Protein AF-X1VW10-F1 (afdb_monomer)

Structure (mmCIF, N/CA/C/O backbone):
data_AF-X1VW10-F1
#
_entry.id   AF-X1VW10-F1
#
loop_
_atom_site.group_PDB
_atom_site.id
_atom_site.type_symbol
_atom_site.label_atom_id
_atom_site.label_alt_id
_atom_site.label_comp_id
_atom_site.label_asym_id
_atom_site.label_entity_id
_atom_site.label_seq_id
_atom_site.pdbx_PDB_ins_code
_atom_site.Cartn_x
_atom_site.Cartn_y
_atom_site.Cartn_z
_atom_site.occupancy
_atom_site.B_iso_or_equiv
_atom_site.auth_seq_id
_atom_site.auth_comp_id
_atom_site.auth_asym_id
_atom_site.auth_atom_id
_atom_site.pdbx_PDB_model_num
ATOM 1 N N . MET A 1 1 ? 44.961 -45.382 18.194 1.00 53.47 1 MET A N 1
ATOM 2 C CA . MET A 1 1 ? 43.646 -45.065 18.802 1.00 53.47 1 MET A CA 1
ATOM 3 C C . MET A 1 1 ? 43.548 -43.623 19.321 1.00 53.47 1 MET A C 1
ATOM 5 O O . MET A 1 1 ? 42.654 -42.908 18.899 1.00 53.47 1 MET A O 1
ATOM 9 N N . TYR A 1 2 ? 44.496 -43.140 20.137 1.00 55.31 2 TYR A N 1
ATOM 10 C CA . TYR A 1 2 ? 44.451 -41.794 20.751 1.00 55.31 2 TYR A CA 1
ATOM 11 C C . TYR A 1 2 ? 44.456 -40.606 19.756 1.00 55.31 2 TYR A C 1
ATOM 13 O O . TYR A 1 2 ? 43.802 -39.592 19.985 1.00 55.31 2 TYR A O 1
ATOM 21 N N . LYS A 1 3 ? 45.158 -40.735 18.618 1.00 56.22 3 LYS A N 1
ATOM 22 C CA . LYS A 1 3 ? 45.229 -39.705 17.558 1.00 56.22 3 LYS A CA 1
ATOM 23 C C . LYS A 1 3 ? 43.887 -39.506 16.836 1.00 56.22 3 LYS A C 1
ATOM 25 O O . LYS A 1 3 ? 43.495 -38.372 16.589 1.00 56.22 3 LYS A O 1
ATOM 30 N N . TYR A 1 4 ? 43.157 -40.594 16.582 1.00 60.09 4 TYR A N 1
ATOM 31 C CA . TYR A 1 4 ? 41.837 -40.562 15.940 1.00 60.09 4 TYR A CA 1
ATOM 32 C C . TYR A 1 4 ? 40.770 -39.927 16.843 1.00 60.09 4 TYR A C 1
ATOM 34 O O . TYR A 1 4 ? 39.934 -39.174 16.359 1.00 60.09 4 TYR A O 1
ATOM 42 N N . ILE A 1 5 ? 40.861 -40.128 18.164 1.00 65.19 5 ILE A N 1
ATOM 43 C CA . ILE A 1 5 ? 39.965 -39.498 19.151 1.00 65.19 5 ILE A CA 1
ATOM 44 C C . ILE A 1 5 ? 40.155 -37.972 19.185 1.00 65.19 5 ILE A C 1
ATOM 46 O O . ILE A 1 5 ? 39.180 -37.232 19.301 1.00 65.19 5 ILE A O 1
ATOM 50 N N . LYS A 1 6 ? 41.395 -37.479 19.049 1.00 72.50 6 LYS A N 1
ATOM 51 C CA . LYS A 1 6 ? 41.675 -36.032 18.976 1.00 72.50 6 LYS A CA 1
ATOM 52 C C . LYS A 1 6 ? 41.139 -35.401 17.688 1.00 72.50 6 LYS A C 1
ATOM 54 O O . LYS A 1 6 ? 40.570 -34.318 17.748 1.00 72.50 6 LYS A O 1
ATOM 59 N N . ILE A 1 7 ? 41.281 -36.093 16.556 1.00 77.56 7 ILE A N 1
ATOM 60 C CA . ILE A 1 7 ? 40.753 -35.640 15.259 1.00 77.56 7 ILE A CA 1
ATOM 61 C C . ILE A 1 7 ? 39.220 -35.610 15.287 1.00 77.56 7 ILE A C 1
ATOM 63 O O . ILE A 1 7 ? 38.624 -34.616 14.891 1.00 77.56 7 ILE A O 1
ATOM 67 N N . PHE A 1 8 ? 38.581 -36.646 15.836 1.00 79.38 8 PHE A N 1
ATOM 68 C CA . PHE A 1 8 ? 37.124 -36.700 15.967 1.00 79.38 8 PHE A CA 1
ATOM 69 C C . PHE A 1 8 ? 36.569 -35.568 16.846 1.00 79.38 8 PHE A C 1
ATOM 71 O O . PHE A 1 8 ? 35.595 -34.920 16.475 1.00 79.38 8 PHE A O 1
ATOM 78 N N . LYS A 1 9 ? 37.228 -35.261 17.974 1.00 80.38 9 LYS A N 1
ATOM 79 C CA . LYS 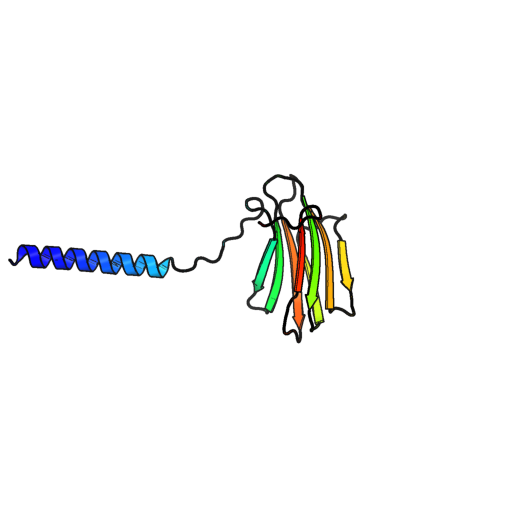A 1 9 ? 36.857 -34.115 18.823 1.00 80.38 9 LYS A CA 1
ATOM 80 C C . LYS A 1 9 ? 36.987 -32.777 18.093 1.00 80.38 9 LYS A C 1
ATOM 82 O O . LYS A 1 9 ? 36.136 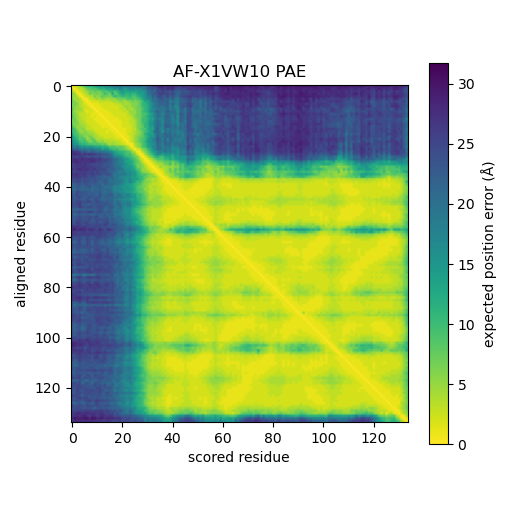-31.915 18.274 1.00 80.38 9 LYS A O 1
ATOM 87 N N . LEU A 1 10 ? 38.023 -32.610 17.271 1.00 83.88 10 LEU A N 1
ATOM 88 C CA . LEU A 1 10 ? 38.220 -31.393 16.482 1.00 83.88 10 LEU A CA 1
ATOM 89 C C . LEU A 1 10 ? 37.105 -31.213 15.442 1.00 83.88 10 LEU A C 1
ATOM 91 O O . LEU A 1 10 ? 36.558 -30.122 15.319 1.00 83.88 10 LEU A O 1
ATOM 95 N N . ILE A 1 11 ? 36.729 -32.295 14.752 1.00 86.25 11 ILE A N 1
ATOM 96 C CA . ILE A 1 11 ? 35.616 -32.298 13.792 1.00 86.25 11 ILE A CA 1
ATOM 97 C C . ILE A 1 11 ? 34.307 -31.930 14.496 1.00 86.25 11 ILE A C 1
ATOM 99 O O . ILE A 1 11 ? 33.562 -31.096 13.992 1.00 86.25 11 ILE A O 1
ATOM 103 N N . LEU A 1 12 ? 34.050 -32.491 15.681 1.00 87.00 12 LEU A N 1
ATOM 104 C CA . LEU A 1 12 ? 32.837 -32.201 16.448 1.00 87.00 12 LEU A CA 1
ATOM 105 C C . LEU A 1 12 ? 32.748 -30.725 16.863 1.00 87.00 12 LEU A C 1
ATOM 107 O O . LEU A 1 12 ? 31.684 -30.125 16.753 1.00 87.00 12 LEU A O 1
ATOM 111 N N . ILE A 1 13 ? 33.861 -30.128 17.300 1.00 87.56 13 ILE A N 1
ATOM 112 C CA . ILE A 1 13 ? 33.921 -28.701 17.655 1.00 87.56 13 ILE A CA 1
ATOM 113 C C . ILE A 1 13 ? 33.646 -27.830 16.427 1.00 87.56 13 ILE A C 1
ATOM 115 O O . ILE A 1 13 ? 32.890 -26.866 16.516 1.00 87.56 13 ILE A O 1
ATOM 119 N N .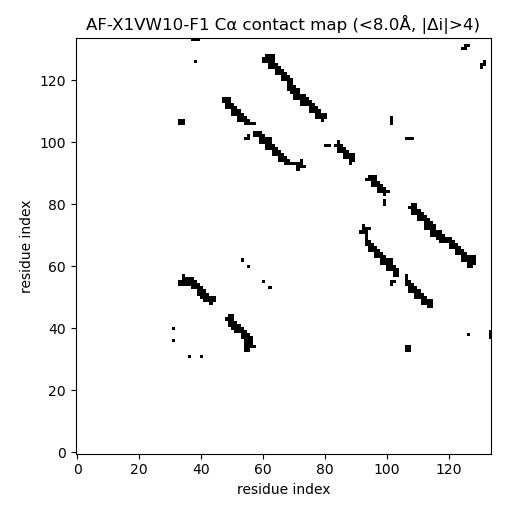 PHE A 1 14 ? 34.220 -28.184 15.275 1.00 85.31 14 PHE A N 1
ATOM 120 C CA . PHE A 1 14 ? 33.996 -27.445 14.035 1.00 85.31 14 PHE A CA 1
ATOM 121 C C . PHE A 1 14 ? 32.536 -27.538 13.573 1.00 85.31 14 PHE A C 1
ATOM 123 O O . PHE A 1 14 ? 31.949 -26.536 13.174 1.00 85.31 14 PHE A O 1
ATOM 130 N N . LEU A 1 15 ? 31.924 -28.719 13.701 1.00 85.38 15 LEU A N 1
ATOM 131 C CA . LEU A 1 15 ? 30.512 -28.936 13.386 1.00 85.38 15 LEU A CA 1
ATOM 132 C C . LEU A 1 15 ? 29.592 -28.124 14.312 1.00 85.38 15 LEU A C 1
ATOM 134 O O . LEU A 1 15 ? 28.611 -27.547 13.852 1.00 85.38 15 LEU A O 1
ATOM 138 N N . LEU A 1 16 ? 29.933 -28.035 15.603 1.00 85.25 16 LEU A N 1
ATOM 139 C CA . LEU A 1 16 ? 29.192 -27.243 16.586 1.00 85.25 16 LEU A CA 1
ATOM 140 C C . LEU A 1 16 ? 29.270 -25.740 16.274 1.00 85.25 16 LEU A C 1
ATOM 142 O O . LEU A 1 16 ? 28.255 -25.052 16.299 1.00 85.25 16 LEU A O 1
ATOM 146 N N . LEU A 1 17 ? 30.463 -25.241 15.937 1.00 84.06 17 LEU A N 1
ATOM 147 C CA . LEU A 1 17 ? 30.672 -23.846 15.540 1.00 84.06 17 LEU A CA 1
ATOM 148 C C . LEU A 1 17 ? 29.912 -23.503 14.254 1.00 84.06 17 LEU A C 1
ATOM 150 O O . LEU A 1 17 ? 29.290 -22.447 14.177 1.00 84.06 17 LEU A O 1
ATOM 154 N N . PHE A 1 18 ? 29.903 -24.408 13.274 1.00 79.44 18 PHE A N 1
ATOM 155 C CA . PHE A 1 18 ? 29.133 -24.243 12.042 1.00 79.44 18 PHE A CA 1
ATOM 156 C C . PHE A 1 18 ? 27.621 -24.175 12.311 1.00 79.44 18 PHE A C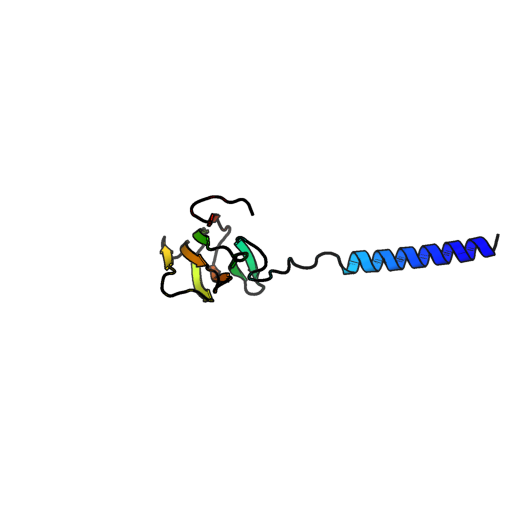 1
ATOM 158 O O . PHE A 1 18 ? 26.929 -23.337 11.737 1.00 79.44 18 PHE A O 1
ATOM 165 N N . LEU A 1 19 ? 27.117 -24.988 13.247 1.00 78.69 19 LEU A N 1
ATOM 166 C CA . LEU A 1 19 ? 25.714 -24.957 13.663 1.00 78.69 19 LEU A CA 1
ATOM 167 C C . LEU A 1 19 ? 25.328 -23.607 14.295 1.00 78.69 19 LEU A C 1
ATOM 169 O O . LEU A 1 19 ? 24.264 -23.075 13.996 1.00 78.69 19 LEU A O 1
ATOM 173 N N . ILE A 1 20 ? 26.202 -23.031 15.130 1.00 76.88 20 ILE A N 1
ATOM 174 C CA . ILE A 1 20 ? 25.982 -21.719 15.766 1.00 76.88 20 ILE A CA 1
ATOM 175 C C . ILE A 1 20 ? 25.892 -20.610 14.712 1.00 76.88 20 ILE A C 1
ATOM 177 O O . ILE A 1 20 ? 25.033 -19.737 14.821 1.00 76.88 20 ILE A O 1
ATOM 181 N N . VAL A 1 21 ? 26.732 -20.659 13.672 1.00 70.56 21 VAL A N 1
ATOM 182 C CA . VAL A 1 21 ? 26.676 -19.690 12.568 1.00 70.56 21 VAL A CA 1
ATOM 183 C C . VAL A 1 21 ? 25.347 -19.799 11.823 1.00 70.56 21 VAL A C 1
ATOM 185 O O . VAL A 1 21 ? 24.705 -18.776 11.625 1.00 70.56 21 VAL A O 1
ATOM 188 N N . ILE A 1 22 ? 24.888 -21.012 11.488 1.00 67.81 22 ILE A N 1
ATOM 189 C CA . ILE A 1 22 ? 23.599 -21.226 10.800 1.00 67.81 22 ILE A CA 1
ATOM 190 C C . ILE A 1 22 ? 22.420 -20.689 11.623 1.00 67.81 22 ILE A C 1
ATOM 192 O O . ILE A 1 22 ? 21.512 -20.082 11.064 1.00 67.81 22 ILE A O 1
ATOM 196 N N . ILE A 1 23 ? 22.439 -20.874 12.946 1.00 65.06 23 ILE A N 1
ATOM 197 C CA . ILE A 1 23 ? 21.389 -20.358 13.836 1.00 65.06 23 ILE A CA 1
ATOM 198 C C . ILE A 1 23 ? 21.444 -18.821 13.917 1.00 65.06 23 ILE A C 1
ATOM 200 O O . ILE A 1 23 ? 20.401 -18.180 13.987 1.00 65.06 23 ILE A O 1
ATOM 204 N N . GLY A 1 24 ? 22.639 -18.221 13.862 1.00 59.97 24 GLY A N 1
ATOM 205 C CA . GLY A 1 24 ? 22.835 -16.767 13.934 1.00 59.97 24 GLY A CA 1
ATOM 206 C C . GLY A 1 24 ? 22.478 -15.989 12.661 1.00 59.97 24 GLY A C 1
ATOM 207 O O . GLY A 1 24 ? 22.191 -14.801 12.757 1.00 59.97 24 GLY A O 1
ATOM 208 N N . VAL A 1 25 ? 22.465 -16.634 11.488 1.00 60.31 25 VAL A N 1
ATOM 209 C CA . VAL A 1 25 ? 21.931 -16.051 10.234 1.00 60.31 25 VAL A CA 1
ATOM 210 C C . VAL A 1 25 ? 20.468 -16.430 9.971 1.00 60.31 25 VAL A C 1
ATOM 212 O O . VAL A 1 25 ? 19.913 -16.107 8.920 1.00 60.31 25 VAL A O 1
ATOM 215 N N . GLY A 1 26 ? 19.828 -17.121 10.919 1.00 50.16 26 GLY A N 1
ATOM 216 C CA . GLY A 1 26 ? 18.420 -17.477 10.848 1.00 50.16 26 GLY A CA 1
ATOM 217 C C . GLY A 1 26 ? 17.528 -16.241 10.935 1.00 50.16 26 GLY A C 1
ATOM 218 O O . GLY A 1 26 ? 17.396 -15.643 11.998 1.00 50.16 26 GLY A O 1
ATOM 219 N N . CYS A 1 27 ? 16.872 -15.924 9.818 1.00 55.75 27 CYS A N 1
ATOM 220 C CA . CYS A 1 27 ? 15.865 -14.872 9.659 1.00 55.75 27 CYS A CA 1
ATOM 221 C C . CYS A 1 27 ? 16.418 -13.436 9.646 1.00 55.75 27 CYS A C 1
ATOM 223 O O . CYS A 1 27 ? 16.040 -12.585 10.451 1.00 55.75 27 CYS A O 1
ATOM 225 N N . ASN A 1 28 ? 17.259 -13.131 8.655 1.00 51.50 28 ASN A N 1
ATOM 226 C CA . ASN A 1 28 ? 17.372 -11.747 8.202 1.00 51.50 28 ASN A CA 1
ATOM 227 C C . ASN A 1 28 ? 15.993 -11.317 7.688 1.00 51.50 28 ASN A C 1
ATOM 229 O O . ASN A 1 28 ? 15.438 -11.969 6.802 1.00 51.50 28 ASN A O 1
ATOM 233 N N . ARG A 1 29 ? 15.432 -10.248 8.267 1.00 53.44 29 ARG A N 1
ATOM 234 C CA . ARG A 1 29 ? 14.275 -9.549 7.693 1.00 53.44 29 ARG A CA 1
ATOM 235 C C . ARG A 1 29 ? 14.538 -9.347 6.199 1.00 53.44 29 ARG A C 1
ATOM 237 O O . ARG A 1 29 ? 15.673 -9.037 5.830 1.00 53.44 29 ARG A O 1
ATOM 244 N N . ILE A 1 30 ? 13.521 -9.551 5.363 1.00 57.25 30 ILE A N 1
ATOM 245 C CA . ILE A 1 30 ? 13.601 -9.218 3.938 1.00 57.25 30 ILE A CA 1
ATOM 246 C C . ILE A 1 30 ? 14.042 -7.755 3.873 1.00 57.25 30 ILE A C 1
ATOM 248 O O . ILE A 1 30 ? 13.383 -6.882 4.435 1.00 57.25 30 ILE A O 1
ATOM 252 N N . PHE A 1 31 ? 15.224 -7.513 3.311 1.00 58.97 31 PHE A N 1
ATOM 253 C CA . PHE A 1 31 ? 15.767 -6.170 3.198 1.00 58.97 31 PHE A CA 1
ATOM 254 C C . PHE A 1 31 ? 15.167 -5.568 1.933 1.00 58.97 31 PHE A C 1
ATOM 256 O O . PHE A 1 31 ? 15.505 -5.994 0.830 1.00 58.97 31 PHE A O 1
ATOM 263 N N . PHE A 1 32 ? 14.233 -4.639 2.104 1.00 66.06 32 PHE A N 1
ATOM 264 C CA . PHE A 1 32 ? 13.704 -3.850 1.004 1.00 66.06 32 PHE A CA 1
ATOM 265 C C . PHE A 1 32 ? 14.771 -2.838 0.575 1.00 66.06 32 PHE A C 1
ATOM 267 O O . PHE A 1 32 ? 15.313 -2.105 1.406 1.00 66.06 32 PHE A O 1
ATOM 274 N N . ILE A 1 33 ? 15.115 -2.848 -0.711 1.00 72.81 33 ILE A N 1
ATOM 275 C CA . ILE A 1 33 ? 16.005 -1.863 -1.321 1.00 72.81 33 ILE A CA 1
ATOM 276 C C . ILE A 1 33 ? 15.178 -1.168 -2.408 1.00 72.81 33 ILE A C 1
ATOM 278 O O . ILE A 1 33 ? 14.968 -1.776 -3.462 1.00 72.81 33 ILE A O 1
ATOM 282 N N . PRO A 1 34 ? 14.713 0.071 -2.164 1.00 68.31 34 PRO A N 1
ATOM 283 C CA . PRO A 1 34 ? 14.025 0.861 -3.177 1.00 68.31 34 PRO A CA 1
ATOM 284 C C . PRO A 1 34 ? 14.809 0.893 -4.491 1.00 68.31 34 PRO A C 1
ATOM 286 O O . PRO A 1 34 ? 16.034 1.045 -4.488 1.00 68.31 34 PRO A O 1
ATOM 289 N N . GLY A 1 35 ? 14.119 0.716 -5.613 1.00 71.56 35 GLY A N 1
ATOM 290 C CA . GLY A 1 35 ? 14.701 0.761 -6.955 1.00 71.56 35 GLY A CA 1
ATOM 291 C C . GLY A 1 35 ? 15.422 -0.511 -7.399 1.00 71.56 35 GLY A C 1
ATOM 292 O O . GLY A 1 35 ? 15.869 -0.589 -8.541 1.00 71.56 35 GLY A O 1
ATOM 293 N N . ALA A 1 36 ? 15.581 -1.501 -6.513 1.00 77.56 36 ALA A N 1
ATOM 294 C CA . ALA A 1 36 ? 16.232 -2.778 -6.820 1.00 77.56 36 ALA A CA 1
ATOM 295 C C . ALA A 1 36 ? 15.252 -3.959 -6.863 1.00 77.56 36 ALA A C 1
ATOM 297 O O . ALA A 1 36 ? 15.661 -5.094 -7.118 1.00 77.56 36 ALA A O 1
ATOM 298 N N . SER A 1 37 ? 13.977 -3.716 -6.564 1.00 81.38 37 SER A N 1
ATOM 299 C CA . SER A 1 37 ? 12.964 -4.756 -6.451 1.00 81.38 37 SER A CA 1
ATOM 300 C C . SER A 1 37 ? 11.604 -4.223 -6.886 1.00 81.38 37 SER A C 1
ATOM 302 O O . SER A 1 37 ? 11.171 -3.185 -6.400 1.00 81.38 37 SER A O 1
ATOM 304 N N . TYR A 1 38 ? 10.933 -4.947 -7.780 1.00 88.31 38 TYR A N 1
ATOM 305 C CA . TYR A 1 38 ? 9.652 -4.553 -8.364 1.00 88.31 38 TYR A CA 1
ATOM 306 C C . TYR A 1 38 ? 8.473 -5.111 -7.557 1.00 88.31 38 TYR A C 1
ATOM 308 O O . TYR A 1 38 ? 8.472 -6.300 -7.240 1.00 88.31 38 TYR A O 1
ATOM 316 N N . GLY A 1 39 ? 7.473 -4.285 -7.243 1.00 91.06 39 GLY A N 1
ATOM 317 C CA . GLY A 1 39 ? 6.212 -4.731 -6.635 1.00 91.06 39 GLY A CA 1
ATOM 318 C C . GLY A 1 39 ? 5.863 -4.048 -5.313 1.00 91.06 39 GLY A C 1
ATOM 319 O O . GLY A 1 39 ? 6.447 -3.025 -4.966 1.00 91.06 39 GLY A O 1
ATOM 320 N N . TYR A 1 40 ? 4.895 -4.628 -4.595 1.00 92.81 40 TYR A N 1
ATOM 321 C CA . TYR A 1 40 ? 4.415 -4.146 -3.297 1.00 92.81 40 TYR A CA 1
ATOM 322 C C . TYR A 1 40 ? 5.105 -4.845 -2.119 1.00 92.81 40 TYR A C 1
ATOM 324 O O . TYR A 1 40 ? 5.306 -6.059 -2.124 1.00 92.81 40 TYR A O 1
ATOM 332 N N . TYR A 1 41 ? 5.369 -4.082 -1.063 1.00 92.12 41 TYR A N 1
ATOM 333 C CA . TYR A 1 41 ? 5.956 -4.530 0.195 1.00 92.12 41 TYR A CA 1
ATOM 334 C C . TYR A 1 41 ? 5.100 -4.009 1.341 1.00 92.12 41 TYR A C 1
ATOM 336 O O . TYR A 1 41 ? 4.866 -2.808 1.454 1.00 92.12 41 TYR A O 1
ATOM 344 N N . ILE A 1 42 ? 4.620 -4.924 2.184 1.00 93.62 42 ILE A N 1
ATOM 345 C CA . ILE A 1 42 ? 3.651 -4.609 3.234 1.00 93.62 42 ILE A CA 1
ATOM 346 C C . ILE A 1 42 ? 4.155 -5.157 4.559 1.00 93.62 42 ILE A C 1
ATOM 348 O O . ILE A 1 42 ? 4.533 -6.330 4.645 1.00 93.62 42 ILE A O 1
ATOM 352 N N . TRP A 1 43 ? 4.154 -4.326 5.596 1.00 94.12 43 TRP A N 1
ATOM 353 C CA . TRP A 1 43 ? 4.474 -4.761 6.952 1.00 94.12 43 TRP A CA 1
ATOM 354 C C . TRP A 1 43 ? 3.787 -3.894 8.006 1.00 94.12 43 TRP A C 1
ATOM 356 O O . TRP A 1 43 ? 3.373 -2.768 7.743 1.00 94.12 43 TRP A O 1
ATOM 366 N N . GLU A 1 44 ? 3.704 -4.435 9.218 1.00 95.00 44 GLU A N 1
ATOM 367 C CA . GLU A 1 44 ? 3.309 -3.710 10.424 1.00 95.00 44 GLU A CA 1
ATOM 368 C C . GLU A 1 44 ? 4.568 -3.362 11.231 1.00 95.00 44 GLU A C 1
ATOM 370 O O . GLU A 1 44 ? 5.450 -4.211 11.427 1.00 95.00 44 GLU A O 1
ATOM 375 N N . ASP A 1 45 ? 4.700 -2.102 11.647 1.00 94.50 45 ASP A N 1
ATOM 376 C CA . ASP A 1 45 ? 5.802 -1.663 12.501 1.00 94.50 45 ASP A CA 1
ATOM 377 C C . ASP A 1 45 ? 5.524 -1.924 13.996 1.00 94.50 45 ASP A C 1
ATOM 379 O O . ASP A 1 45 ? 4.509 -2.480 14.403 1.00 94.50 45 ASP A O 1
ATOM 383 N N . LYS A 1 46 ? 6.479 -1.555 14.852 1.00 94.19 46 LYS A N 1
ATOM 384 C CA . LYS A 1 46 ? 6.372 -1.744 16.312 1.00 94.19 46 LYS A CA 1
ATOM 385 C C . LYS A 1 46 ? 5.321 -0.843 16.980 1.00 94.19 46 LYS A C 1
ATOM 387 O O . LYS A 1 46 ? 5.005 -1.069 18.145 1.00 94.19 46 LYS A O 1
ATOM 392 N N . ASP A 1 47 ? 4.892 0.205 16.283 1.00 95.19 47 ASP A N 1
ATOM 393 C CA . ASP A 1 47 ? 3.944 1.217 16.736 1.00 95.19 47 ASP A CA 1
ATOM 394 C C . ASP A 1 47 ? 2.546 0.949 16.120 1.00 95.19 47 ASP A C 1
ATOM 396 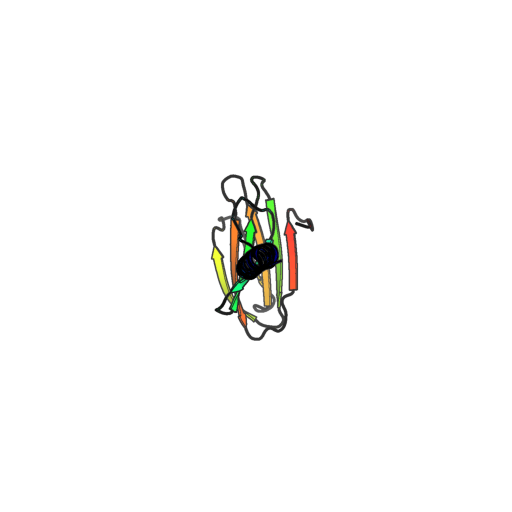O O . ASP A 1 47 ? 1.654 1.788 16.225 1.00 95.19 47 ASP A O 1
ATOM 400 N N . ASN A 1 48 ? 2.348 -0.247 15.537 1.00 93.56 48 ASN A N 1
ATOM 401 C CA . ASN A 1 48 ? 1.146 -0.729 14.847 1.00 93.56 48 ASN A CA 1
ATOM 402 C C . ASN A 1 48 ? 0.751 0.095 13.612 1.00 93.56 48 ASN A C 1
ATOM 404 O O . ASN A 1 48 ? -0.414 0.098 13.215 1.00 93.56 48 ASN A O 1
ATOM 408 N N . ASN A 1 49 ? 1.698 0.795 12.988 1.00 97.25 49 ASN A N 1
ATOM 409 C CA . ASN A 1 49 ? 1.450 1.404 11.688 1.00 97.25 49 ASN A CA 1
ATOM 410 C C . ASN A 1 49 ? 1.606 0.352 10.597 1.00 97.25 49 ASN A C 1
ATOM 412 O O . ASN A 1 49 ? 2.540 -0.455 10.618 1.00 97.25 49 ASN A O 1
ATOM 416 N N . ILE A 1 50 ? 0.717 0.401 9.615 1.00 97.12 50 ILE A N 1
ATOM 417 C CA . ILE A 1 50 ? 0.820 -0.398 8.405 1.00 97.12 50 ILE A CA 1
ATOM 418 C C . ILE A 1 50 ? 1.535 0.430 7.353 1.00 97.12 50 ILE A C 1
ATOM 420 O O . ILE A 1 50 ? 1.136 1.554 7.048 1.00 97.12 50 ILE A O 1
ATOM 424 N N . HIS A 1 51 ? 2.582 -0.161 6.803 1.00 96.38 51 HIS A N 1
ATOM 425 C CA . HIS A 1 51 ? 3.366 0.386 5.715 1.00 96.38 51 HIS A CA 1
ATOM 426 C C . HIS A 1 51 ? 3.029 -0.372 4.441 1.00 96.38 51 HIS A C 1
ATOM 428 O O . HIS A 1 51 ? 3.020 -1.606 4.435 1.00 96.38 51 HIS A O 1
ATOM 434 N N . ILE A 1 52 ? 2.759 0.366 3.373 1.00 95.81 52 ILE A N 1
ATOM 435 C CA . ILE A 1 52 ? 2.568 -0.167 2.030 1.00 95.81 52 ILE A CA 1
ATOM 436 C C . ILE A 1 52 ? 3.486 0.623 1.126 1.00 95.81 52 ILE A C 1
ATOM 438 O O . ILE A 1 52 ? 3.225 1.785 0.825 1.00 95.81 52 ILE A O 1
ATOM 442 N N . VAL A 1 53 ? 4.557 -0.034 0.714 1.00 94.62 53 VAL A N 1
ATOM 443 C CA . VAL A 1 53 ? 5.546 0.521 -0.196 1.00 94.62 53 VAL A CA 1
ATOM 444 C C . VAL A 1 53 ? 5.405 -0.160 -1.537 1.00 94.62 53 VAL A C 1
ATOM 446 O O . VAL A 1 53 ? 5.197 -1.373 -1.596 1.00 94.62 53 VAL A O 1
ATOM 449 N N . TRP A 1 54 ? 5.569 0.591 -2.613 1.00 93.56 54 TRP A N 1
ATOM 450 C CA . TRP A 1 54 ? 5.812 0.016 -3.927 1.00 93.56 54 TRP A CA 1
ATOM 451 C C . TRP A 1 54 ? 7.108 0.542 -4.505 1.00 93.56 54 TRP A C 1
ATOM 453 O O . TRP A 1 54 ? 7.611 1.589 -4.114 1.00 93.56 54 TRP A O 1
ATOM 463 N N . SER A 1 55 ? 7.694 -0.240 -5.403 1.00 92.94 55 SER A N 1
ATOM 464 C CA . SER A 1 55 ? 8.946 0.124 -6.042 1.00 92.94 55 SER A CA 1
ATOM 465 C C . SER A 1 55 ? 9.052 -0.461 -7.442 1.00 92.94 55 SER A C 1
ATOM 467 O O . SER A 1 55 ? 8.460 -1.506 -7.736 1.00 92.94 55 SER A O 1
ATOM 469 N N . ILE A 1 56 ? 9.814 0.217 -8.302 1.00 90.00 56 ILE A N 1
ATOM 470 C CA . ILE A 1 56 ? 10.139 -0.233 -9.658 1.00 90.00 56 ILE A CA 1
ATOM 471 C C . ILE A 1 56 ? 11.599 -0.672 -9.794 1.00 90.00 56 ILE A C 1
ATOM 473 O O . ILE A 1 56 ? 12.476 -0.186 -9.091 1.00 90.00 56 ILE A O 1
ATOM 477 N N . ASP A 1 57 ? 11.880 -1.535 -10.773 1.00 84.38 57 ASP A N 1
ATOM 478 C CA . ASP A 1 57 ? 13.238 -1.790 -11.274 1.00 84.38 57 ASP A CA 1
ATOM 479 C C . ASP A 1 57 ? 13.400 -1.120 -12.649 1.00 84.38 57 ASP A C 1
ATOM 481 O O . ASP A 1 57 ? 13.284 -1.759 -13.696 1.00 84.38 57 ASP A O 1
ATOM 485 N N . ARG A 1 58 ? 13.595 0.210 -12.634 1.00 74.19 58 ARG A N 1
ATOM 486 C CA . ARG A 1 58 ? 13.919 1.053 -13.811 1.00 74.19 58 ARG A CA 1
ATOM 487 C C . ARG A 1 58 ? 12.943 0.952 -14.988 1.00 74.19 58 ARG A C 1
ATOM 489 O O . ARG A 1 58 ? 13.338 1.091 -16.146 1.00 74.19 58 ARG A O 1
ATOM 496 N N . LYS A 1 59 ? 11.678 0.672 -14.700 1.00 82.38 59 LYS A N 1
ATOM 497 C CA . LYS A 1 59 ? 10.606 0.616 -15.686 1.00 82.38 59 LYS A CA 1
ATOM 498 C C . LYS A 1 59 ? 9.400 1.334 -15.115 1.00 82.38 59 LYS A C 1
ATOM 500 O O . LYS A 1 59 ? 8.931 0.938 -14.051 1.00 82.38 59 LYS A O 1
ATOM 505 N N . ASP A 1 60 ? 8.892 2.304 -15.864 1.00 89.69 60 ASP A N 1
ATOM 506 C CA . ASP A 1 60 ? 7.672 3.022 -15.516 1.00 89.69 60 ASP A CA 1
ATOM 507 C C . ASP A 1 60 ? 6.537 2.042 -15.207 1.00 89.69 60 ASP A C 1
ATOM 509 O O . ASP A 1 60 ? 6.294 1.074 -15.948 1.00 89.69 60 ASP A O 1
ATOM 513 N N . ALA A 1 61 ? 5.844 2.290 -14.102 1.00 92.38 61 ALA A N 1
ATOM 514 C CA . ALA A 1 61 ? 4.721 1.471 -13.692 1.00 92.38 61 ALA A CA 1
ATOM 515 C C . ALA A 1 61 ? 3.706 2.285 -12.899 1.00 92.38 61 ALA A C 1
ATOM 517 O O . ALA A 1 61 ? 4.053 3.100 -12.047 1.00 92.38 61 ALA A O 1
ATOM 518 N N . ASN A 1 62 ? 2.434 2.008 -13.164 1.00 94.81 62 ASN A N 1
ATOM 519 C CA . ASN A 1 62 ? 1.338 2.530 -12.369 1.00 94.81 62 ASN A CA 1
ATOM 520 C C . ASN A 1 62 ? 0.982 1.534 -11.263 1.00 94.81 62 ASN A C 1
ATOM 522 O O . ASN A 1 62 ? 0.698 0.372 -11.553 1.00 94.81 62 ASN A O 1
ATOM 526 N N . PHE A 1 63 ? 0.965 1.994 -10.020 1.00 95.81 63 PHE A N 1
ATOM 527 C CA . PHE A 1 63 ? 0.556 1.233 -8.848 1.00 95.81 63 PHE A CA 1
ATOM 528 C C . PHE A 1 63 ? -0.794 1.752 -8.383 1.00 95.81 63 PHE A C 1
ATOM 530 O O . PHE A 1 63 ? -0.944 2.926 -8.052 1.00 95.81 63 PHE A O 1
ATOM 537 N N . ASN A 1 64 ? -1.803 0.888 -8.365 1.00 97.44 64 ASN A N 1
ATOM 538 C CA . ASN A 1 64 ? -3.141 1.281 -7.956 1.00 97.44 64 ASN A CA 1
ATOM 539 C C . ASN A 1 64 ? -3.859 0.173 -7.205 1.00 97.44 64 ASN A C 1
ATOM 541 O O . ASN A 1 64 ? -3.520 -1.005 -7.308 1.00 97.44 64 ASN A O 1
ATOM 545 N N . GLY A 1 65 ? -4.864 0.555 -6.432 1.00 97.31 65 GLY A N 1
ATOM 546 C CA . GLY A 1 65 ? -5.597 -0.417 -5.654 1.00 97.31 65 GLY A CA 1
ATOM 547 C C . GLY A 1 65 ? -6.366 0.182 -4.503 1.00 97.31 65 GLY A C 1
ATOM 548 O O . GLY A 1 65 ? -6.566 1.395 -4.399 1.00 97.31 65 GLY A O 1
ATOM 549 N N . TRP A 1 66 ? -6.799 -0.704 -3.618 1.00 98.06 66 TRP A N 1
ATOM 550 C CA . TRP A 1 66 ? -7.423 -0.317 -2.373 1.00 98.06 66 TRP A CA 1
ATOM 551 C C . TRP A 1 66 ? -7.038 -1.238 -1.219 1.00 98.06 66 TRP A C 1
ATOM 553 O O . TRP A 1 66 ? -6.723 -2.415 -1.400 1.00 98.06 66 TRP A O 1
ATOM 563 N N . ILE A 1 67 ? -7.101 -0.671 -0.017 1.00 97.94 67 ILE A N 1
ATOM 564 C CA . ILE A 1 67 ? -6.977 -1.370 1.260 1.00 97.94 67 ILE A CA 1
ATOM 565 C C . ILE A 1 67 ? -8.257 -1.125 2.042 1.00 97.94 67 ILE A C 1
ATOM 567 O O . ILE A 1 67 ? -8.657 0.027 2.197 1.00 97.94 67 ILE A O 1
ATOM 571 N N . ALA A 1 68 ? -8.901 -2.180 2.527 1.00 98.12 68 ALA A N 1
ATOM 572 C CA . ALA A 1 68 ? -10.099 -2.086 3.354 1.00 98.12 68 ALA A CA 1
ATOM 573 C C . ALA A 1 68 ? -9.913 -2.820 4.683 1.00 98.12 68 ALA A C 1
ATOM 575 O O . ALA A 1 68 ? -9.130 -3.765 4.781 1.00 98.12 68 ALA A O 1
ATOM 576 N N . MET A 1 69 ? -10.646 -2.388 5.704 1.00 97.44 69 MET A N 1
ATOM 577 C CA . MET A 1 69 ? -10.629 -2.991 7.036 1.00 97.44 69 MET A CA 1
ATOM 578 C C . MET A 1 69 ? -12.009 -2.930 7.692 1.00 97.44 69 MET A C 1
ATOM 580 O O . MET A 1 69 ? -12.862 -2.129 7.307 1.00 97.44 69 MET A O 1
ATOM 584 N N . ASP A 1 70 ? -12.234 -3.763 8.705 1.00 97.31 70 ASP A N 1
ATOM 585 C CA . ASP A 1 70 ? -13.440 -3.705 9.539 1.00 97.31 70 ASP A CA 1
ATOM 586 C C . ASP A 1 70 ? -13.382 -2.622 10.631 1.00 97.31 70 ASP A C 1
ATOM 588 O O . ASP A 1 70 ? -14.437 -2.119 11.048 1.00 97.31 70 ASP A O 1
ATOM 592 N N . GLY A 1 71 ? -12.166 -2.242 11.032 1.00 96.44 71 GLY A N 1
ATOM 593 C CA . GLY A 1 71 ? -11.862 -1.121 11.924 1.00 96.44 71 GLY A CA 1
ATOM 594 C C . GLY A 1 71 ? -11.949 0.251 11.249 1.00 96.44 71 GLY A C 1
ATOM 595 O O . GLY A 1 71 ? -12.746 0.451 10.332 1.00 96.44 71 GLY A O 1
ATOM 596 N N . GLU A 1 72 ? -11.138 1.202 11.715 1.00 97.19 72 GLU A N 1
ATOM 597 C CA . GLU A 1 72 ? -11.059 2.567 11.176 1.00 97.19 72 GLU A CA 1
ATOM 598 C C . GLU A 1 72 ? -9.607 3.036 11.018 1.00 97.19 72 GLU A C 1
ATOM 600 O O . GLU A 1 72 ? -8.712 2.637 11.761 1.00 97.19 72 GLU A O 1
ATOM 605 N N . ILE A 1 73 ? -9.379 3.931 10.062 1.00 97.69 73 ILE A N 1
ATOM 606 C CA . ILE A 1 73 ? -8.112 4.623 9.841 1.00 97.69 73 ILE A CA 1
ATOM 607 C C . ILE A 1 73 ? -8.111 5.866 10.727 1.00 97.69 73 ILE A C 1
ATOM 609 O O . ILE A 1 73 ? -8.907 6.785 10.517 1.00 97.69 73 ILE A O 1
ATOM 613 N N . GLN A 1 74 ? -7.219 5.897 11.714 1.00 97.00 74 GLN A N 1
ATOM 614 C CA . GLN A 1 74 ? -7.066 7.051 12.596 1.00 97.00 74 GLN A CA 1
ATOM 615 C C . GLN A 1 74 ? -6.309 8.192 11.907 1.00 97.00 74 GLN A C 1
ATOM 617 O O . GLN A 1 74 ? -6.730 9.345 11.993 1.00 97.00 74 GLN A O 1
ATOM 622 N N . ASP A 1 75 ? -5.193 7.867 11.255 1.00 97.06 75 ASP A N 1
ATOM 623 C CA . ASP A 1 75 ? -4.329 8.817 10.556 1.00 97.06 75 ASP A CA 1
ATOM 624 C C . ASP A 1 75 ? -3.591 8.120 9.405 1.00 97.06 75 ASP A C 1
ATOM 626 O O . ASP A 1 75 ? -3.447 6.891 9.400 1.00 97.06 75 ASP A O 1
ATOM 630 N N . TYR A 1 76 ? -3.128 8.905 8.433 1.00 97.44 76 TYR A N 1
ATOM 631 C CA . TYR A 1 76 ? -2.278 8.428 7.350 1.00 97.44 76 TYR A CA 1
ATOM 632 C C . TYR A 1 76 ? -1.318 9.514 6.859 1.00 97.44 76 TYR A C 1
ATOM 634 O O . TYR A 1 76 ? -1.575 10.713 6.960 1.00 97.44 76 TYR A O 1
ATOM 642 N N . LYS A 1 77 ? -0.213 9.080 6.262 1.00 97.44 77 LYS A N 1
ATOM 643 C CA . LYS A 1 77 ? 0.727 9.939 5.542 1.00 97.44 77 LYS A CA 1
ATOM 644 C C . LYS A 1 77 ? 1.264 9.220 4.313 1.00 97.44 77 LYS A C 1
ATOM 646 O O . LYS A 1 77 ? 1.282 7.991 4.261 1.00 97.44 77 LYS A O 1
ATOM 651 N N . THR A 1 78 ? 1.730 10.008 3.360 1.00 97.00 78 THR A N 1
ATOM 652 C CA . THR A 1 78 ? 2.389 9.542 2.144 1.00 97.00 78 THR A CA 1
ATOM 653 C C . THR A 1 78 ? 3.838 10.020 2.134 1.00 97.00 78 THR A C 1
ATOM 655 O O . THR A 1 78 ? 4.144 11.063 2.723 1.00 97.00 78 THR A O 1
ATOM 658 N N . LEU A 1 79 ? 4.737 9.247 1.530 1.00 95.56 79 LEU A N 1
ATOM 659 C CA . LEU A 1 79 ? 6.141 9.617 1.342 1.00 95.56 79 LEU A CA 1
ATOM 660 C C . LEU A 1 79 ? 6.507 9.492 -0.130 1.00 95.56 79 LEU A C 1
ATOM 662 O O . LEU A 1 79 ? 6.088 8.531 -0.763 1.00 95.56 79 LEU A O 1
ATOM 666 N N . ASP A 1 80 ? 7.281 10.465 -0.605 1.00 93.62 80 ASP A N 1
ATOM 667 C CA . ASP A 1 80 ? 7.846 10.570 -1.958 1.00 93.62 80 ASP A CA 1
ATOM 668 C C . ASP A 1 80 ? 6.851 10.745 -3.123 1.00 93.62 80 ASP A C 1
ATOM 670 O O . ASP A 1 80 ? 7.278 11.072 -4.216 1.00 93.62 80 ASP A O 1
ATOM 674 N N . TRP A 1 81 ? 5.546 10.778 -2.831 1.00 94.44 81 TRP A N 1
ATOM 675 C CA . TRP A 1 81 ? 4.477 11.000 -3.815 1.00 94.44 81 TRP A CA 1
ATOM 676 C C . TRP A 1 81 ? 4.614 12.282 -4.645 1.00 94.44 81 TRP A C 1
ATOM 678 O O . TRP A 1 81 ? 4.843 13.379 -4.109 1.00 94.44 81 TRP A O 1
ATOM 688 N N . GLU A 1 82 ? 4.286 12.179 -5.931 1.00 92.56 82 GLU A N 1
ATOM 689 C CA . GLU A 1 82 ? 4.198 13.302 -6.856 1.00 92.56 82 GLU A CA 1
ATOM 690 C C . GLU A 1 82 ? 2.831 14.010 -6.860 1.00 92.56 82 GLU A C 1
ATOM 692 O O . GLU A 1 82 ? 1.806 13.526 -6.381 1.00 92.56 82 GLU A O 1
ATOM 697 N N . GLU A 1 83 ? 2.783 15.194 -7.488 1.00 89.19 83 GLU A N 1
ATOM 698 C CA . GLU A 1 83 ? 1.563 16.010 -7.616 1.00 89.19 83 GLU A CA 1
ATOM 699 C C . GLU A 1 83 ? 0.397 15.301 -8.334 1.00 89.19 83 GLU A C 1
ATOM 701 O O . GLU A 1 83 ? -0.757 15.697 -8.159 1.00 89.19 83 GLU A O 1
ATOM 706 N N . ASN A 1 84 ? 0.683 14.293 -9.166 1.00 91.00 84 ASN A N 1
ATOM 707 C CA . ASN A 1 84 ? -0.330 13.574 -9.944 1.00 91.00 84 ASN A CA 1
ATOM 708 C C . ASN A 1 84 ? -0.859 12.318 -9.241 1.00 91.00 84 ASN A C 1
ATOM 710 O O . ASN A 1 84 ? -1.852 11.740 -9.703 1.00 91.00 84 ASN A O 1
ATOM 714 N N . ASP A 1 85 ? -0.239 11.913 -8.136 1.00 95.75 85 ASP A N 1
ATOM 715 C CA . ASP A 1 85 ? -0.686 10.763 -7.369 1.00 95.75 85 ASP A CA 1
ATOM 716 C C . ASP A 1 85 ? -1.928 11.108 -6.562 1.00 95.75 85 ASP A C 1
ATOM 718 O O . ASP A 1 85 ? -2.197 12.258 -6.195 1.00 95.75 85 ASP A O 1
ATOM 722 N N . ASN A 1 86 ? -2.746 10.096 -6.302 1.00 96.75 86 ASN A N 1
ATOM 723 C CA . ASN A 1 86 ? -4.004 10.296 -5.608 1.00 96.75 86 ASN A CA 1
ATOM 724 C C . ASN A 1 86 ? -4.272 9.228 -4.559 1.00 96.75 86 ASN A C 1
ATOM 726 O O . ASN A 1 86 ? -4.024 8.041 -4.749 1.00 96.75 86 ASN A O 1
ATOM 730 N N . ILE A 1 87 ? -4.825 9.701 -3.445 1.00 97.56 87 ILE A N 1
ATOM 731 C CA . ILE A 1 87 ? -5.317 8.900 -2.335 1.00 97.56 87 ILE A CA 1
ATOM 732 C C . ILE A 1 87 ? -6.693 9.406 -1.938 1.00 97.56 87 ILE A C 1
ATOM 734 O O . ILE A 1 87 ? -6.951 10.612 -1.893 1.00 97.56 87 ILE A O 1
ATOM 738 N N . LYS A 1 88 ? -7.595 8.479 -1.642 1.00 97.81 88 LYS A N 1
ATOM 739 C CA . LYS A 1 88 ? -8.927 8.770 -1.125 1.00 97.81 88 LYS A CA 1
ATOM 740 C C . LYS A 1 88 ? -9.204 7.889 0.071 1.00 97.81 88 LYS A C 1
ATOM 742 O O . LYS A 1 88 ? -9.010 6.678 0.021 1.00 97.81 88 LYS A O 1
ATOM 747 N N . ILE A 1 89 ? -9.740 8.512 1.111 1.00 97.50 89 ILE A N 1
ATOM 748 C CA . ILE A 1 89 ? -10.296 7.815 2.261 1.00 97.50 89 ILE A CA 1
ATOM 749 C C . ILE A 1 89 ? -11.805 7.693 2.049 1.00 97.50 89 ILE A C 1
ATOM 751 O O . ILE A 1 89 ? -12.503 8.690 1.851 1.00 97.50 89 ILE A O 1
ATOM 755 N N . LEU A 1 90 ? -12.301 6.461 2.035 1.00 96.31 90 LEU A N 1
ATOM 756 C CA . LEU A 1 90 ? -13.672 6.099 1.695 1.00 96.31 90 LEU A CA 1
ATOM 757 C C . LEU A 1 90 ? -14.338 5.339 2.851 1.00 96.31 90 LEU A C 1
ATOM 759 O O . LEU A 1 90 ? -13.702 4.959 3.836 1.00 96.31 90 LEU A O 1
ATOM 763 N N . GLU A 1 91 ? -15.649 5.129 2.714 1.00 94.88 91 GLU A N 1
ATOM 764 C CA . GLU A 1 91 ? -16.447 4.269 3.602 1.00 94.88 91 GLU A CA 1
ATOM 765 C C . GLU A 1 91 ? -16.348 4.639 5.093 1.00 94.88 91 GLU A C 1
ATOM 767 O O . GLU A 1 91 ? -16.305 3.766 5.949 1.00 94.88 91 GLU A O 1
ATOM 772 N N . ASN A 1 92 ? -16.345 5.940 5.411 1.00 94.44 92 ASN A N 1
ATOM 773 C CA . ASN 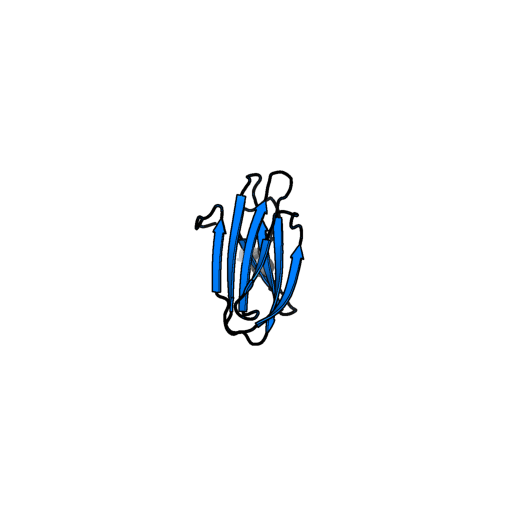A 1 92 ? -16.155 6.465 6.772 1.00 94.44 92 ASN A CA 1
ATOM 774 C C . ASN A 1 92 ? -14.827 6.009 7.403 1.00 94.44 92 ASN A C 1
ATOM 776 O O . ASN A 1 92 ? -14.818 5.457 8.497 1.00 94.44 92 ASN A O 1
ATOM 780 N N . ASN A 1 93 ? -13.713 6.253 6.710 1.00 96.12 93 ASN A N 1
ATOM 781 C CA . ASN A 1 93 ? -12.360 5.909 7.162 1.00 96.12 93 ASN A CA 1
ATOM 782 C C . ASN A 1 93 ? -12.092 4.406 7.262 1.00 96.12 93 ASN A C 1
ATOM 784 O O . ASN A 1 93 ? -11.256 3.987 8.051 1.00 96.12 93 ASN A O 1
ATOM 788 N N . LYS A 1 94 ? -12.760 3.585 6.452 1.00 97.62 94 LYS A N 1
ATOM 789 C CA . LYS A 1 94 ? -12.550 2.125 6.444 1.00 97.62 94 LYS A CA 1
ATOM 790 C C . LYS A 1 94 ? -11.786 1.619 5.236 1.00 97.62 94 LYS A C 1
ATOM 792 O O . LYS A 1 94 ? -11.386 0.458 5.197 1.00 97.62 94 LYS A O 1
ATOM 797 N N . LYS A 1 95 ? -11.602 2.485 4.241 1.00 98.25 95 LYS A N 1
ATOM 798 C CA . LYS A 1 95 ? -10.999 2.121 2.969 1.00 98.25 95 LYS A CA 1
ATOM 799 C C . LYS A 1 95 ? -10.080 3.218 2.453 1.00 98.25 95 LYS A C 1
ATOM 801 O O . LYS A 1 95 ? -10.473 4.381 2.414 1.00 98.25 95 LYS A O 1
ATOM 806 N N . ILE A 1 96 ? -8.885 2.830 2.033 1.00 98.38 96 ILE A N 1
ATOM 807 C CA . ILE A 1 96 ? -7.943 3.651 1.271 1.00 98.38 96 ILE A CA 1
ATOM 808 C C . ILE A 1 96 ? -8.041 3.195 -0.179 1.00 98.38 96 ILE A C 1
ATOM 810 O O . ILE A 1 96 ? -7.908 2.008 -0.448 1.00 98.38 96 ILE A O 1
ATOM 814 N N . GLU A 1 97 ? -8.264 4.113 -1.108 1.00 98.50 97 GLU A N 1
ATOM 815 C CA . GLU A 1 97 ? -8.099 3.888 -2.546 1.00 98.50 97 GLU A CA 1
ATOM 816 C C . GLU A 1 97 ? -6.963 4.784 -3.028 1.00 98.50 97 GLU A C 1
ATOM 818 O O . GLU A 1 97 ? -6.918 5.958 -2.654 1.00 98.50 97 GLU A O 1
ATOM 823 N N . PHE A 1 98 ? -6.041 4.242 -3.818 1.00 98.25 98 PHE A N 1
ATOM 824 C CA . PHE A 1 98 ? -4.871 4.982 -4.271 1.00 98.25 98 PHE A CA 1
ATOM 825 C C . PHE A 1 98 ? -4.483 4.639 -5.708 1.00 98.25 98 PHE A C 1
ATOM 827 O O . PHE A 1 98 ? -4.796 3.560 -6.221 1.00 98.25 98 PHE A O 1
ATOM 834 N N . ASN A 1 99 ? -3.794 5.577 -6.349 1.00 97.69 99 ASN A N 1
ATOM 835 C CA . ASN A 1 99 ? -3.173 5.407 -7.652 1.00 97.69 99 ASN A CA 1
ATOM 836 C C . ASN A 1 99 ? -1.965 6.350 -7.747 1.00 97.69 99 ASN A C 1
ATOM 838 O O . ASN A 1 99 ? -2.133 7.561 -7.583 1.00 97.69 99 ASN A O 1
ATOM 842 N N . ALA A 1 100 ? -0.792 5.773 -7.995 1.00 96.81 100 ALA A N 1
ATOM 843 C CA . ALA A 1 100 ? 0.481 6.469 -8.114 1.00 96.81 100 ALA A CA 1
ATOM 844 C C . ALA A 1 100 ? 1.302 5.925 -9.289 1.00 96.81 100 ALA A C 1
ATOM 846 O O . ALA A 1 100 ? 1.105 4.778 -9.710 1.00 96.81 100 ALA A O 1
ATOM 847 N N . THR A 1 101 ? 2.192 6.736 -9.861 1.00 94.62 101 THR A N 1
ATOM 848 C CA . THR A 1 101 ? 3.009 6.321 -11.015 1.00 94.62 101 THR A CA 1
ATOM 849 C C . THR A 1 101 ? 4.486 6.576 -10.778 1.00 94.62 101 THR A C 1
ATOM 851 O O . THR A 1 101 ? 4.925 7.712 -10.855 1.00 94.62 101 THR A O 1
ATOM 854 N N . LEU A 1 102 ? 5.252 5.492 -10.660 1.00 92.94 102 LEU A N 1
ATOM 855 C CA . LEU A 1 102 ? 6.708 5.546 -10.567 1.00 92.94 102 LEU A CA 1
ATOM 856 C C . LEU A 1 102 ? 7.336 5.599 -11.968 1.00 92.94 102 LEU A C 1
ATOM 858 O O . LEU A 1 102 ? 6.846 4.943 -12.901 1.00 92.94 102 LEU A O 1
ATOM 862 N N . GLY A 1 103 ? 8.453 6.317 -12.104 1.00 86.12 103 GLY A N 1
ATOM 863 C CA . GLY A 1 103 ? 9.185 6.494 -13.366 1.00 86.12 103 GLY A CA 1
ATOM 864 C C . GLY A 1 103 ? 10.708 6.444 -13.208 1.00 86.12 103 GLY A C 1
ATOM 865 O O . GLY A 1 103 ? 11.228 6.219 -12.130 1.00 86.12 103 GLY A O 1
ATOM 866 N N . GLU A 1 104 ? 11.480 6.657 -14.274 1.00 79.50 104 GLU A N 1
ATOM 867 C CA . GLU A 1 104 ? 12.952 6.488 -14.222 1.00 79.50 104 GLU A CA 1
ATOM 868 C C . GLU A 1 104 ? 13.698 7.330 -13.161 1.00 79.50 104 GLU A C 1
ATOM 870 O O . GLU A 1 104 ? 14.807 6.955 -12.768 1.00 79.50 104 GLU A O 1
ATOM 875 N N . ASP A 1 105 ? 13.112 8.438 -12.703 1.00 83.44 105 ASP A N 1
ATOM 876 C CA . ASP A 1 105 ? 13.688 9.337 -11.694 1.00 83.44 105 ASP A CA 1
ATOM 877 C C . ASP A 1 105 ? 13.087 9.151 -10.287 1.00 83.44 105 ASP A C 1
ATOM 879 O O . ASP A 1 105 ? 13.585 9.757 -9.336 1.00 83.44 105 ASP A O 1
ATOM 883 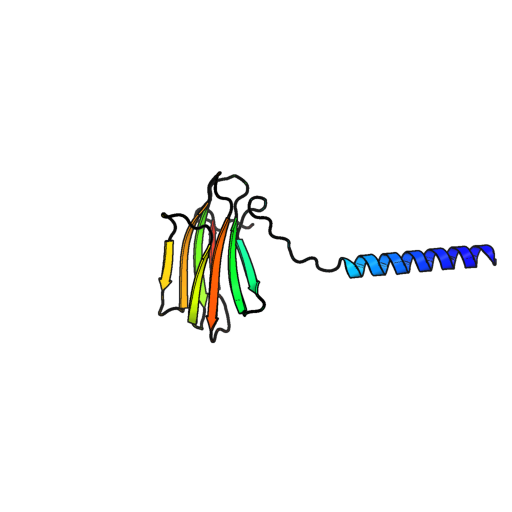N N . ASP A 1 106 ? 12.069 8.298 -10.149 1.00 86.69 106 ASP A N 1
ATOM 884 C CA . ASP A 1 106 ? 11.396 7.995 -8.889 1.00 86.69 106 ASP A CA 1
ATOM 885 C C . ASP A 1 106 ? 11.129 6.485 -8.751 1.00 86.69 106 ASP A C 1
ATOM 887 O O . ASP A 1 106 ? 10.454 5.829 -9.546 1.00 86.69 106 ASP A O 1
ATOM 891 N N . TYR A 1 107 ? 11.742 5.908 -7.725 1.00 88.94 107 TYR A N 1
ATOM 892 C CA . TYR A 1 107 ? 11.886 4.468 -7.598 1.00 88.94 107 TYR A CA 1
ATOM 893 C C . TYR A 1 107 ? 10.952 3.849 -6.568 1.00 88.94 107 TYR A C 1
ATOM 895 O O . TYR A 1 107 ? 10.883 2.612 -6.521 1.00 88.94 107 TYR A O 1
ATOM 903 N N . SER A 1 108 ? 10.294 4.645 -5.722 1.00 93.62 108 SER A N 1
ATOM 904 C CA . SER A 1 108 ? 9.415 4.122 -4.679 1.00 93.62 108 SER A CA 1
ATOM 905 C C . SER A 1 108 ? 8.573 5.190 -4.006 1.00 93.62 108 SER A C 1
ATOM 907 O O . SER A 1 108 ? 9.124 6.184 -3.549 1.00 93.62 108 SER A O 1
ATOM 909 N N . ASP A 1 109 ? 7.330 4.827 -3.715 1.00 95.38 109 ASP A N 1
ATOM 910 C CA . ASP A 1 109 ? 6.456 5.580 -2.824 1.00 95.38 109 ASP A CA 1
ATOM 911 C C . ASP A 1 109 ? 6.005 4.729 -1.647 1.00 95.38 109 ASP A C 1
ATOM 913 O O . ASP A 1 109 ? 6.060 3.492 -1.663 1.00 95.38 109 ASP A O 1
ATOM 917 N N . GLU A 1 110 ? 5.433 5.403 -0.654 1.00 96.12 110 GLU A N 1
ATOM 918 C CA . GLU A 1 110 ? 4.895 4.751 0.524 1.00 96.12 110 GLU A CA 1
ATOM 919 C C . GLU A 1 110 ? 3.593 5.383 1.025 1.00 96.12 110 GLU A C 1
ATOM 921 O O . GLU A 1 110 ? 3.449 6.605 1.096 1.00 96.12 110 GLU A O 1
ATOM 926 N N . ILE A 1 111 ? 2.662 4.530 1.461 1.00 97.94 111 ILE A N 1
ATOM 927 C CA . ILE A 1 111 ? 1.554 4.891 2.352 1.00 97.94 111 ILE A CA 1
ATOM 928 C C . ILE A 1 111 ? 1.847 4.311 3.731 1.00 97.94 111 ILE A C 1
ATOM 930 O O . ILE A 1 111 ? 2.096 3.113 3.870 1.00 97.94 111 ILE A O 1
ATOM 934 N N . ILE A 1 112 ? 1.731 5.150 4.759 1.00 98.12 112 ILE A N 1
ATOM 935 C CA . ILE A 1 112 ? 1.774 4.730 6.160 1.00 98.12 112 ILE A CA 1
ATOM 936 C C . ILE A 1 112 ? 0.452 5.125 6.804 1.00 98.12 112 ILE A C 1
ATOM 938 O O . ILE A 1 112 ? 0.093 6.303 6.774 1.00 98.12 112 ILE A O 1
ATOM 942 N N . PHE A 1 113 ? -0.261 4.175 7.404 1.00 98.06 113 PHE A N 1
ATOM 943 C CA . PHE A 1 113 ? -1.512 4.458 8.111 1.00 98.06 113 PHE A CA 1
ATOM 944 C C . PHE A 1 113 ? -1.607 3.731 9.451 1.00 98.06 113 PHE A C 1
ATOM 946 O O . PHE A 1 113 ? -1.024 2.664 9.645 1.00 98.06 113 PHE A O 1
ATOM 953 N N . THR A 1 114 ? -2.373 4.316 10.370 1.00 98.00 114 THR A N 1
ATOM 954 C CA . THR A 1 114 ? -2.612 3.773 11.713 1.00 98.00 114 THR A CA 1
ATOM 955 C C . THR A 1 114 ? -4.042 3.228 11.799 1.00 98.00 114 THR A C 1
ATOM 957 O O . THR A 1 114 ? -4.987 4.021 11.899 1.00 98.00 114 THR A O 1
ATOM 960 N N . PRO A 1 115 ? -4.245 1.900 11.740 1.00 97.50 115 PRO A N 1
ATOM 961 C CA . PRO A 1 115 ? -5.555 1.298 11.949 1.00 97.50 115 PRO A CA 1
ATOM 962 C C . PRO A 1 115 ? -5.903 1.206 13.444 1.00 97.50 115 PRO A C 1
ATOM 964 O O . PRO A 1 115 ? -5.045 0.956 14.292 1.00 97.50 115 PRO A O 1
ATOM 967 N N . ILE A 1 116 ? -7.183 1.357 13.772 1.00 97.38 116 ILE A N 1
ATOM 968 C CA . ILE A 1 116 ? -7.739 1.152 15.114 1.00 97.38 116 ILE A CA 1
ATOM 969 C C . ILE A 1 116 ? -8.909 0.169 15.059 1.00 97.38 116 ILE A C 1
ATOM 971 O O . ILE A 1 116 ? -9.640 0.118 14.071 1.00 97.38 116 ILE A O 1
ATOM 975 N N . ASP A 1 117 ? -9.066 -0.621 16.124 1.00 96.44 117 ASP A N 1
ATOM 976 C CA . ASP A 1 117 ? -10.177 -1.566 16.319 1.00 96.44 117 ASP A CA 1
ATOM 977 C C . ASP A 1 117 ? -10.443 -2.509 15.124 1.00 96.44 117 ASP A C 1
ATOM 979 O O . ASP A 1 117 ? -11.587 -2.845 14.823 1.00 96.44 117 ASP A O 1
ATOM 983 N N . TYR A 1 118 ? -9.378 -2.944 14.441 1.00 96.19 118 TYR A N 1
ATOM 984 C CA . TYR A 1 118 ? -9.448 -3.823 13.272 1.00 96.19 118 TYR A CA 1
ATOM 985 C C . TYR A 1 118 ? -9.136 -5.284 13.627 1.00 96.19 118 TYR A C 1
ATOM 987 O O . TYR A 1 118 ? -8.382 -5.570 14.561 1.00 96.19 118 TYR A O 1
ATOM 995 N N . SER A 1 119 ? -9.708 -6.220 12.868 1.00 96.62 119 SER A N 1
ATOM 996 C CA . SER A 1 119 ? -9.392 -7.652 12.949 1.00 96.62 119 SER A CA 1
ATOM 997 C C . SER A 1 119 ? -8.785 -8.208 11.662 1.00 96.62 119 SER A C 1
ATOM 999 O O . SER A 1 119 ? -8.110 -9.241 11.702 1.00 96.62 119 SER A O 1
ATOM 1001 N N . TYR A 1 120 ? -8.982 -7.524 10.532 1.00 96.06 120 TYR A N 1
ATOM 1002 C CA . TYR A 1 120 ? -8.365 -7.882 9.261 1.00 96.06 120 TYR A CA 1
ATOM 1003 C C . TYR A 1 120 ? -8.074 -6.662 8.386 1.00 96.06 120 TYR A C 1
ATOM 1005 O O . TYR A 1 120 ? -8.652 -5.588 8.546 1.00 96.06 120 TYR A O 1
ATOM 1013 N N . LEU A 1 121 ? -7.187 -6.884 7.419 1.00 97.25 121 LEU A N 1
ATOM 1014 C CA . LEU A 1 121 ? -6.942 -6.005 6.284 1.00 97.25 121 LEU A CA 1
ATOM 1015 C C . LEU A 1 121 ? -7.200 -6.805 5.008 1.00 97.25 121 LEU A C 1
ATOM 1017 O O . LEU A 1 121 ? -6.768 -7.953 4.888 1.00 97.25 121 LEU A O 1
ATOM 1021 N N . GLU A 1 122 ? -7.910 -6.200 4.068 1.00 97.56 122 GLU A N 1
ATOM 1022 C CA . GLU A 1 122 ? -8.152 -6.733 2.734 1.00 97.56 122 GLU A CA 1
ATOM 1023 C C . GLU A 1 122 ? -7.468 -5.833 1.708 1.00 97.56 122 GLU A C 1
ATOM 1025 O O . GLU A 1 122 ? -7.532 -4.607 1.806 1.00 97.56 122 GLU A O 1
ATOM 1030 N N . PHE A 1 123 ? -6.804 -6.451 0.734 1.00 96.19 123 PHE A N 1
ATOM 1031 C CA . PHE A 1 123 ? -5.979 -5.765 -0.251 1.00 96.19 123 PHE A CA 1
ATOM 1032 C C . PHE A 1 123 ? -6.402 -6.169 -1.664 1.00 96.19 123 PHE A C 1
ATOM 1034 O O . PHE A 1 123 ? -6.489 -7.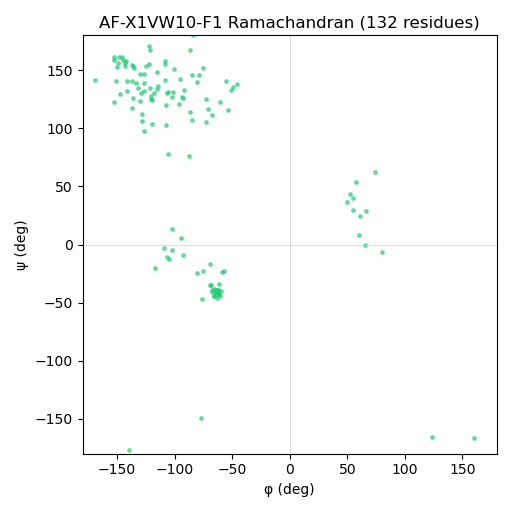358 -1.974 1.00 96.19 123 PHE A O 1
ATOM 1041 N N . ASP A 1 124 ? -6.579 -5.181 -2.533 1.00 96.75 124 ASP A N 1
ATOM 1042 C CA . ASP A 1 124 ? -6.687 -5.349 -3.983 1.00 96.75 124 ASP A CA 1
ATOM 1043 C C . ASP A 1 124 ? -5.653 -4.419 -4.603 1.00 96.75 124 ASP A C 1
ATOM 1045 O O . ASP A 1 124 ? -5.859 -3.209 -4.673 1.00 96.75 124 ASP A O 1
ATOM 1049 N N . LEU A 1 125 ? -4.500 -4.985 -4.949 1.00 96.12 125 LEU A N 1
ATOM 1050 C CA . LEU A 1 125 ? -3.318 -4.252 -5.387 1.00 96.12 125 LEU A CA 1
ATOM 1051 C C . LEU A 1 125 ? -2.989 -4.660 -6.816 1.00 96.12 125 LEU A C 1
ATOM 1053 O O . LEU A 1 125 ? -2.928 -5.852 -7.131 1.00 96.12 125 LEU A O 1
ATOM 1057 N N . LYS A 1 126 ? -2.784 -3.668 -7.674 1.00 96.00 126 LYS A N 1
ATOM 1058 C CA . LYS A 1 126 ? -2.561 -3.843 -9.104 1.00 96.00 126 LYS A CA 1
ATOM 1059 C C . LYS A 1 126 ? -1.343 -3.066 -9.538 1.00 96.00 126 LYS A C 1
ATOM 1061 O O . LYS A 1 126 ? -1.073 -1.970 -9.053 1.00 96.00 126 LYS A O 1
ATOM 1066 N N . ILE A 1 127 ? -0.662 -3.629 -10.522 1.00 94.06 127 I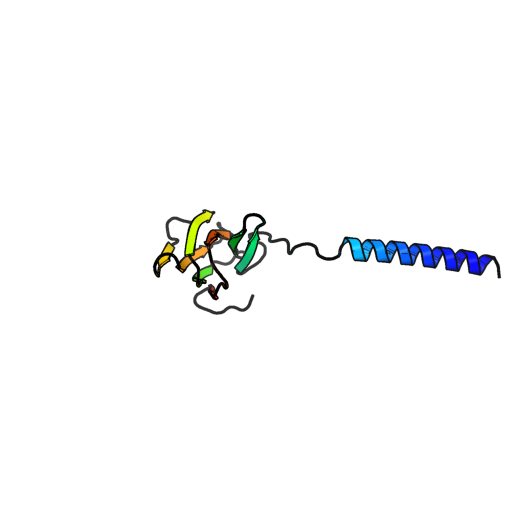LE A N 1
ATOM 1067 C CA . ILE A 1 127 ? 0.400 -2.941 -11.234 1.00 94.06 127 ILE A CA 1
ATOM 1068 C C . ILE A 1 127 ? 0.002 -2.897 -12.704 1.00 94.06 127 ILE A C 1
ATOM 1070 O O . ILE A 1 127 ? -0.332 -3.925 -13.293 1.00 94.06 127 ILE A O 1
ATOM 1074 N N . ASN A 1 128 ? -0.030 -1.697 -13.282 1.00 93.56 128 ASN A N 1
ATOM 1075 C CA . ASN A 1 128 ? -0.508 -1.436 -14.641 1.00 93.56 128 ASN A CA 1
ATOM 1076 C C . ASN A 1 128 ? -1.918 -2.007 -14.896 1.00 93.56 128 ASN A C 1
ATOM 1078 O O . ASN A 1 128 ? -2.159 -2.651 -15.918 1.00 93.56 128 ASN A O 1
ATOM 1082 N N . ASP A 1 129 ? -2.831 -1.825 -13.932 1.00 92.62 129 ASP A N 1
ATOM 1083 C CA . ASP A 1 129 ? -4.204 -2.366 -13.923 1.00 92.62 129 ASP A CA 1
ATOM 1084 C C . ASP A 1 129 ? -4.308 -3.905 -13.971 1.00 92.62 129 ASP A C 1
ATOM 1086 O O . ASP A 1 129 ? -5.403 -4.465 -14.088 1.00 92.62 129 ASP A O 1
ATOM 1090 N N . GLY A 1 130 ? -3.179 -4.603 -13.849 1.00 92.25 130 GLY A N 1
ATOM 1091 C CA . GLY A 1 130 ? -3.081 -6.053 -13.815 1.00 92.25 130 GLY A CA 1
ATOM 1092 C C . GLY A 1 130 ? -2.737 -6.592 -12.430 1.00 92.25 130 GLY A C 1
ATOM 1093 O O . GLY A 1 130 ? -2.137 -5.919 -11.595 1.00 92.25 130 GLY A O 1
ATOM 1094 N N . TYR A 1 131 ? -3.079 -7.860 -12.211 1.00 84.06 131 TYR A N 1
ATOM 1095 C CA . TYR A 1 131 ? -2.574 -8.643 -11.086 1.00 84.06 131 TYR A CA 1
ATOM 1096 C C . TYR A 1 131 ? -1.255 -9.288 -11.505 1.00 84.06 131 TYR A C 1
ATOM 1098 O O . TYR A 1 131 ? -1.208 -10.466 -11.871 1.00 84.06 131 TYR A O 1
ATOM 1106 N N . GLU A 1 132 ? -0.191 -8.490 -11.546 1.00 69.75 132 GLU A N 1
ATOM 1107 C CA . GLU A 1 132 ? 1.150 -9.035 -11.716 1.00 69.75 132 GLU A CA 1
ATOM 1108 C C . GLU A 1 132 ? 1.542 -9.751 -10.418 1.00 69.75 132 GLU A C 1
ATOM 1110 O O . GLU A 1 132 ? 1.596 -9.153 -9.345 1.00 69.75 132 GLU A O 1
ATOM 1115 N N . LEU A 1 133 ? 1.758 -11.065 -10.507 1.00 56.09 133 LEU A N 1
ATOM 1116 C CA . LEU A 1 133 ? 2.385 -11.819 -9.428 1.00 56.09 133 LEU A CA 1
ATOM 1117 C C . LEU A 1 133 ? 3.866 -11.430 -9.424 1.00 56.09 133 LEU A C 1
ATOM 1119 O O . LEU A 1 133 ? 4.598 -11.838 -10.326 1.00 56.09 133 LEU A O 1
ATOM 1123 N N . SER A 1 134 ? 4.266 -10.616 -8.445 1.00 49.69 134 SER A N 1
ATOM 1124 C CA . SER A 1 134 ? 5.672 -10.392 -8.085 1.00 49.69 134 SER A CA 1
ATOM 1125 C C . SER A 1 134 ? 6.375 -11.709 -7.765 1.00 49.69 134 SER A C 1
ATOM 1127 O O . SER A 1 134 ? 5.761 -12.501 -7.006 1.00 49.69 134 SER A O 1
#

Secondary structure (DSSP, 8-state):
-HHHHHHHHHHHHHHHHHHHHHHHTTT------TTSS-EEEEEE-TTS-EEEEEE-SSS-EEEEEEEEESSEEEEEEEES--TT-EEEEETTTTEEEEEEEEBTTB-EEEEEEEEES-S-EEEEEEETTB----

Organism: NCBI:txid412755

pLDDT: mean 86.98, std 13.62, range [49.69, 98.5]

Foldseek 3Di:
DVVVVVVVVVVVVVVVVVVVVVVVPPDDDPDDDFLCDADWDWDADPVRKIKIKGFDNQAKKKKWWKKFWPFFWPDKDKPPADPPWDWDQDDRRGMITIIGMAHNVGTMMMMIIHTDPTDDMDIDIDINNHPDDD

Radius of gyration: 22.77 Å; Cα contacts (8 Å, |Δi|>4): 241; chains: 1; bounding box: 62×61×36 Å

Sequence (134 aa):
MYKYIKIFKLILIFLLLFLIVIIGVGCNRIFFIPGASYGYYIWEDKDNNIHIVWSIDRKDANFNGWIAMDGEIQDYKTLDWEENDNIKILENNKKIEFNATLGEDDYSDEIIFTPIDYSYLEFDLKINDGYELS

Nearest PDB structures (foldseek):
  3ml6-assembly5_E  TM=4.475E-01  e=5.074E-01  Mus musculus
  6owo-assembly1_M  TM=4.757E-01  e=4.093E-01  Mus musculus
  1opo-assembly1_C  TM=6.516E-01  e=1.745E+00  Carnation mottle virus
  3ml6-assembly6_F  TM=4.345E-01  e=8.227E-01  Mus musculus
  3ml6-assembly3_C  TM=4.354E-01  e=1.485E+00  Mus musculus

Mean predicted aligned error: 10.41 Å

Solvent-accessible surface area (backbone atoms only — not comparable to full-atom values): 7627 Å² total; per-residue (Å²): 112,74,69,59,55,53,51,52,54,52,52,51,52,53,52,52,53,52,50,52,50,58,60,72,64,60,78,72,72,86,78,85,51,80,38,75,44,62,47,81,48,75,51,71,50,97,84,56,32,40,38,44,31,40,25,27,60,82,48,70,44,39,43,34,38,38,40,37,42,81,24,35,53,77,50,73,51,74,41,81,72,58,95,85,42,46,76,45,77,37,82,87,37,23,27,43,38,40,39,39,71,42,38,85,91,42,36,54,40,35,43,40,33,34,68,41,86,56,89,55,79,47,78,49,73,26,45,69,90,32,82,69,83,112